Protein AF-A0A9D2NTE8-F1 (afdb_monomer_lite)

Organism: NCBI:txid2838692

Structure (mmCIF, N/CA/C/O backbone):
data_AF-A0A9D2NTE8-F1
#
_entry.id   AF-A0A9D2NTE8-F1
#
loop_
_atom_site.group_PDB
_atom_site.id
_atom_site.type_symbol
_atom_site.label_atom_id
_atom_site.label_alt_id
_atom_site.label_comp_id
_atom_site.label_asym_id
_atom_site.label_entity_id
_atom_site.label_seq_id
_atom_site.pdbx_PDB_ins_code
_atom_site.Cartn_x
_atom_site.Cartn_y
_atom_site.Cartn_z
_atom_site.occupancy
_atom_site.B_iso_or_equiv
_atom_site.auth_seq_id
_atom_site.auth_comp_id
_atom_site.auth_asym_id
_atom_site.auth_atom_id
_atom_site.pdbx_PDB_model_num
ATOM 1 N N . MET A 1 1 ? 24.686 -1.561 -27.357 1.00 50.22 1 MET A N 1
ATOM 2 C CA . MET A 1 1 ? 24.572 -1.241 -25.913 1.00 50.22 1 MET A CA 1
ATOM 3 C C . MET A 1 1 ? 23.116 -1.381 -25.441 1.00 50.22 1 MET A C 1
ATOM 5 O O . MET A 1 1 ? 22.541 -0.430 -24.939 1.00 50.22 1 MET A O 1
ATOM 9 N N . SER A 1 2 ? 22.479 -2.546 -25.611 1.00 55.62 2 SER A N 1
ATOM 10 C CA . SER A 1 2 ? 21.006 -2.578 -25.780 1.00 55.62 2 SER A CA 1
ATOM 11 C C . SER A 1 2 ? 20.223 -3.398 -24.740 1.00 55.62 2 SER A C 1
ATOM 13 O O . SER A 1 2 ? 18.996 -3.471 -24.829 1.00 55.62 2 SER A O 1
ATOM 15 N N . GLY A 1 3 ? 20.914 -4.029 -23.781 1.00 56.75 3 GLY A N 1
ATOM 16 C CA . GLY A 1 3 ? 20.305 -4.885 -22.748 1.00 56.75 3 GLY A CA 1
ATOM 17 C C . GLY A 1 3 ? 20.269 -4.267 -21.345 1.00 56.75 3 GLY A C 1
ATOM 18 O O . GLY A 1 3 ? 19.281 -4.426 -20.639 1.00 56.75 3 GLY A O 1
ATOM 19 N N . LEU A 1 4 ? 21.308 -3.514 -20.963 1.00 58.88 4 LEU A N 1
ATOM 20 C CA . LEU A 1 4 ? 21.449 -2.932 -19.617 1.00 58.88 4 LEU A CA 1
ATOM 21 C C . LEU A 1 4 ? 20.383 -1.867 -19.306 1.00 58.88 4 LEU A C 1
ATOM 23 O O . LEU A 1 4 ? 19.801 -1.878 -18.228 1.00 58.88 4 LEU A O 1
ATOM 27 N N . TRP A 1 5 ? 20.077 -0.999 -20.273 1.00 59.09 5 TRP A N 1
ATOM 28 C CA . TRP A 1 5 ? 19.077 0.067 -20.126 1.00 59.09 5 TRP A CA 1
ATOM 29 C C . TRP A 1 5 ? 17.659 -0.473 -19.955 1.00 59.09 5 TRP A C 1
ATOM 31 O O . TRP A 1 5 ? 16.938 -0.044 -19.063 1.00 59.09 5 TRP A O 1
ATOM 41 N N . ARG A 1 6 ? 17.314 -1.520 -20.712 1.00 60.09 6 ARG A N 1
ATOM 42 C CA . ARG A 1 6 ? 16.005 -2.177 -20.628 1.00 60.09 6 ARG A CA 1
ATOM 43 C C . ARG A 1 6 ? 15.752 -2.769 -19.238 1.00 60.09 6 ARG A C 1
ATOM 45 O O . ARG A 1 6 ? 14.651 -2.655 -18.720 1.00 60.09 6 ARG A O 1
ATOM 52 N N . GLY A 1 7 ? 16.779 -3.359 -18.619 1.00 61.91 7 GLY A N 1
ATOM 53 C CA . GLY A 1 7 ? 16.692 -3.877 -17.250 1.00 61.91 7 GLY A CA 1
ATOM 54 C C . GLY A 1 7 ? 16.590 -2.780 -16.184 1.00 61.91 7 GLY A C 1
ATOM 55 O O . GLY A 1 7 ? 15.868 -2.948 -15.201 1.00 61.91 7 GLY A O 1
ATOM 56 N N . ALA A 1 8 ? 17.272 -1.649 -16.386 1.00 62.75 8 ALA A N 1
ATOM 57 C CA . ALA A 1 8 ? 17.209 -0.499 -15.485 1.00 62.75 8 ALA A CA 1
ATOM 58 C C . ALA A 1 8 ? 15.850 0.221 -15.554 1.00 62.75 8 ALA A C 1
ATOM 60 O O . ALA A 1 8 ? 15.273 0.519 -14.509 1.00 62.75 8 ALA A O 1
ATOM 61 N N . GLU A 1 9 ? 15.304 0.433 -16.755 1.00 62.00 9 GLU A N 1
ATOM 62 C CA . GLU A 1 9 ? 13.963 0.998 -16.960 1.00 62.00 9 GLU A CA 1
ATOM 63 C C . GLU A 1 9 ? 12.877 0.101 -16.364 1.00 62.00 9 GLU A C 1
ATOM 65 O O . GLU A 1 9 ? 12.018 0.576 -15.630 1.00 62.00 9 GLU A O 1
ATOM 70 N N . ASP A 1 10 ? 12.946 -1.209 -16.593 1.00 64.69 10 ASP A N 1
ATOM 71 C CA . ASP A 1 10 ? 11.967 -2.166 -16.071 1.00 64.69 10 ASP A CA 1
ATOM 72 C C . ASP A 1 10 ? 12.021 -2.270 -14.530 1.00 64.69 10 ASP A C 1
ATOM 74 O O . ASP A 1 10 ? 10.997 -2.397 -13.854 1.00 64.69 10 ASP A O 1
ATOM 78 N N . CYS A 1 11 ? 13.213 -2.138 -13.935 1.00 63.22 11 CYS A N 1
ATOM 79 C CA . CYS A 1 11 ? 13.377 -2.011 -12.485 1.00 63.22 11 CYS A CA 1
ATOM 80 C C . CYS A 1 11 ? 12.818 -0.680 -11.952 1.00 63.22 11 CYS A C 1
ATOM 82 O O . CYS A 1 11 ? 12.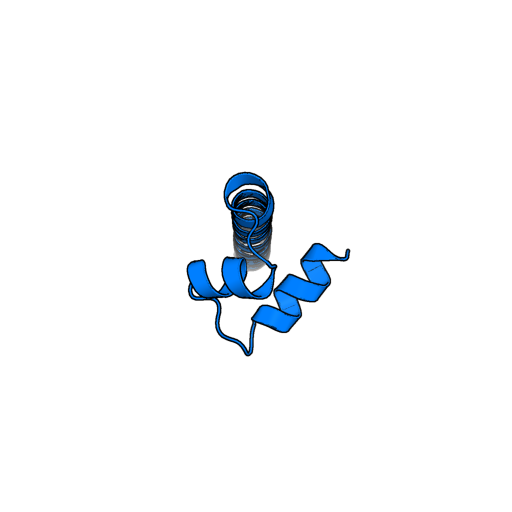090 -0.675 -10.957 1.00 63.22 11 CYS A O 1
ATOM 84 N N . GLY A 1 12 ? 13.100 0.430 -12.640 1.00 66.81 12 GLY A N 1
ATOM 85 C CA . GLY A 1 12 ? 12.602 1.761 -12.293 1.00 66.81 12 GLY A CA 1
ATOM 86 C C . GLY A 1 12 ? 11.078 1.857 -12.361 1.00 66.81 12 GLY A C 1
ATOM 87 O O . GLY A 1 12 ? 10.452 2.319 -11.411 1.00 66.81 12 GLY A O 1
ATOM 88 N N . ILE A 1 13 ? 10.466 1.330 -13.424 1.00 69.06 13 ILE A N 1
ATOM 89 C CA . ILE A 1 13 ? 9.007 1.289 -13.602 1.00 69.06 13 ILE A CA 1
ATOM 90 C C . ILE A 1 13 ? 8.356 0.435 -12.509 1.00 69.06 13 ILE A C 1
ATOM 92 O O . ILE A 1 13 ? 7.339 0.834 -11.940 1.00 69.06 13 ILE A O 1
ATOM 96 N N . ARG A 1 14 ? 8.937 -0.725 -12.173 1.00 71.69 14 ARG A N 1
ATOM 97 C CA . ARG A 1 14 ? 8.429 -1.566 -11.077 1.00 71.69 14 ARG A CA 1
ATOM 98 C C . ARG A 1 14 ? 8.505 -0.868 -9.724 1.00 71.69 14 ARG A C 1
ATOM 100 O O . ARG A 1 14 ? 7.555 -0.964 -8.950 1.00 71.69 14 ARG A O 1
ATOM 107 N N . LYS A 1 15 ? 9.618 -0.190 -9.439 1.00 75.12 15 LYS A N 1
ATOM 108 C CA . LYS A 1 15 ? 9.803 0.541 -8.184 1.00 75.12 15 LYS A CA 1
ATOM 109 C C . LYS A 1 15 ? 8.829 1.716 -8.082 1.00 75.12 15 LYS A C 1
ATOM 111 O O . LYS A 1 15 ? 8.131 1.814 -7.080 1.00 75.12 15 LYS A O 1
ATOM 116 N N . GLY A 1 16 ? 8.697 2.505 -9.149 1.00 78.56 16 GLY A N 1
ATOM 117 C CA . GLY A 1 16 ? 7.749 3.619 -9.212 1.00 78.56 16 GLY A CA 1
ATOM 118 C C . GLY A 1 16 ? 6.306 3.168 -8.988 1.00 78.56 16 GLY A C 1
ATOM 119 O O . GLY A 1 16 ? 5.625 3.713 -8.127 1.00 78.56 16 GLY A O 1
ATOM 120 N N . ARG A 1 17 ? 5.861 2.091 -9.656 1.00 78.88 17 ARG A N 1
ATOM 121 C CA . ARG A 1 17 ? 4.514 1.538 -9.416 1.00 78.88 17 ARG A CA 1
ATOM 122 C C . ARG A 1 17 ? 4.310 1.075 -7.976 1.00 78.88 17 ARG A C 1
ATOM 124 O O . ARG A 1 17 ? 3.226 1.258 -7.438 1.00 78.88 17 ARG A O 1
ATOM 131 N N . ALA A 1 18 ? 5.317 0.464 -7.351 1.00 78.25 18 ALA A N 1
ATOM 132 C CA . ALA A 1 18 ? 5.210 0.020 -5.963 1.00 78.25 18 ALA A CA 1
ATOM 133 C C . ALA A 1 18 ? 5.091 1.206 -4.990 1.00 78.25 18 ALA A C 1
ATOM 135 O O . ALA A 1 18 ? 4.255 1.167 -4.087 1.00 78.25 18 ALA A O 1
ATOM 136 N N . GLU A 1 19 ? 5.882 2.261 -5.195 1.00 83.62 19 GLU A N 1
ATOM 137 C CA . GLU A 1 19 ? 5.837 3.498 -4.402 1.00 83.62 19 GLU A CA 1
ATOM 138 C C . GLU A 1 19 ? 4.498 4.230 -4.559 1.00 83.62 19 GLU A C 1
ATOM 140 O O . GLU A 1 19 ? 3.901 4.655 -3.568 1.00 83.62 19 GLU A O 1
ATOM 145 N N . GLU A 1 20 ? 3.979 4.310 -5.783 1.00 86.38 20 GLU A N 1
ATOM 146 C CA . GLU A 1 20 ? 2.691 4.939 -6.082 1.00 86.38 20 GLU A CA 1
ATOM 147 C C . GLU A 1 20 ? 1.528 4.170 -5.432 1.00 86.38 20 GLU A C 1
ATOM 149 O O . GLU A 1 20 ? 0.653 4.764 -4.795 1.00 86.38 20 GLU A O 1
ATOM 154 N N . MET A 1 21 ? 1.572 2.832 -5.478 1.00 84.25 21 MET A N 1
ATOM 155 C CA . MET A 1 21 ? 0.594 1.981 -4.796 1.00 84.25 21 MET A CA 1
ATOM 156 C C . MET A 1 21 ? 0.644 2.169 -3.274 1.00 84.25 21 MET A C 1
ATOM 158 O O . MET A 1 21 ? -0.395 2.275 -2.626 1.00 84.25 21 MET A O 1
ATOM 162 N N . LEU A 1 22 ? 1.845 2.242 -2.690 1.00 86.19 22 LEU A N 1
ATOM 163 C CA . LEU A 1 22 ? 2.030 2.486 -1.255 1.00 86.19 22 LEU A CA 1
ATOM 164 C C . LEU A 1 22 ? 1.468 3.844 -0.841 1.00 86.19 22 LEU A C 1
ATOM 166 O O . LEU A 1 22 ? 0.803 3.947 0.192 1.00 86.19 22 LEU A O 1
ATOM 170 N N . HIS A 1 23 ? 1.706 4.876 -1.647 1.00 89.44 23 HIS A N 1
ATOM 171 C CA . HIS A 1 23 ? 1.147 6.201 -1.414 1.00 89.44 23 HIS A CA 1
ATOM 172 C C . HIS A 1 23 ? -0.388 6.183 -1.469 1.00 89.44 23 HIS A C 1
ATOM 174 O O . HIS A 1 23 ? -1.040 6.776 -0.602 1.00 89.44 23 HIS A O 1
ATOM 180 N N . ALA A 1 24 ? -0.974 5.466 -2.432 1.00 87.75 24 ALA A N 1
ATOM 181 C CA . ALA A 1 24 ? -2.421 5.299 -2.536 1.00 87.75 24 ALA A CA 1
ATOM 182 C C . ALA A 1 24 ? -2.998 4.571 -1.309 1.00 87.75 24 ALA A C 1
ATOM 184 O O . ALA A 1 24 ? -3.940 5.072 -0.694 1.00 87.75 24 ALA A O 1
ATOM 185 N N . VAL A 1 25 ? -2.387 3.459 -0.880 1.00 87.81 25 VAL A N 1
ATOM 186 C CA . VAL A 1 25 ? -2.797 2.725 0.332 1.00 87.81 25 VAL A CA 1
ATOM 187 C C . VAL A 1 25 ? -2.736 3.628 1.566 1.00 87.81 25 VAL A C 1
ATOM 189 O O . VAL A 1 25 ? -3.724 3.738 2.290 1.00 87.81 25 VAL A O 1
ATOM 192 N N . LYS A 1 26 ? -1.620 4.337 1.785 1.00 87.88 26 LYS A N 1
ATOM 193 C CA . LYS A 1 26 ? -1.465 5.269 2.919 1.00 87.88 26 LYS A CA 1
ATOM 194 C C . LYS A 1 26 ? -2.509 6.389 2.886 1.00 87.88 26 LYS A C 1
ATOM 196 O O . LYS A 1 26 ? -3.058 6.7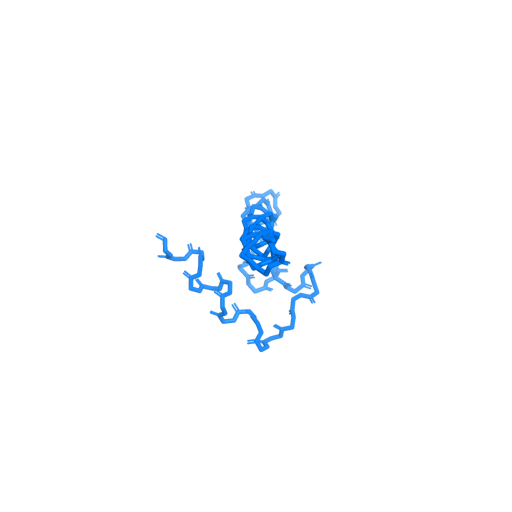45 3.928 1.00 87.88 26 LYS A O 1
ATOM 201 N N . SER A 1 27 ? -2.809 6.921 1.702 1.00 92.25 27 SER A N 1
ATOM 202 C CA . SER A 1 27 ? -3.816 7.972 1.526 1.00 92.25 27 SER A CA 1
ATOM 203 C C . SER A 1 27 ? -5.225 7.474 1.849 1.00 92.25 27 SER A C 1
ATOM 205 O O . SER A 1 27 ? -5.968 8.170 2.538 1.00 92.25 27 SER A O 1
ATOM 207 N N . LEU A 1 28 ? -5.580 6.257 1.426 1.00 91.38 28 LEU A N 1
ATOM 208 C CA . LEU A 1 28 ? -6.865 5.632 1.759 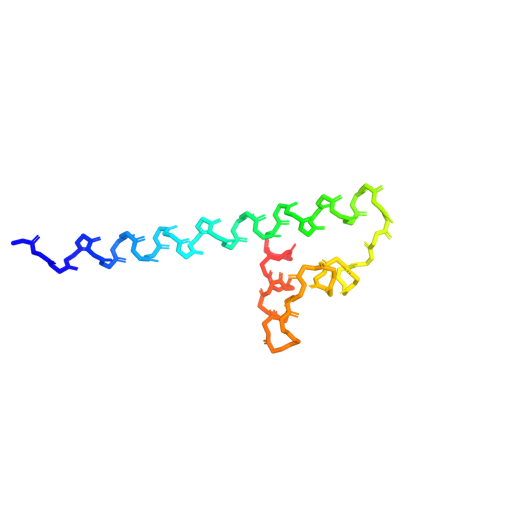1.00 91.38 28 LEU A CA 1
ATOM 209 C C . LEU A 1 28 ? -6.991 5.378 3.267 1.00 91.38 28 LEU A C 1
ATOM 211 O O . LEU A 1 28 ? -8.015 5.710 3.861 1.00 91.38 28 LEU A O 1
ATOM 215 N N . MET A 1 29 ? -5.932 4.870 3.903 1.00 90.56 29 MET A N 1
ATOM 216 C CA . MET A 1 29 ? -5.913 4.652 5.353 1.00 90.56 29 MET A CA 1
ATOM 217 C C . MET A 1 29 ? -6.095 5.961 6.130 1.00 90.56 29 MET A C 1
ATOM 219 O O . MET A 1 29 ? -6.858 6.007 7.090 1.00 90.56 29 MET A O 1
ATOM 223 N N . LYS A 1 30 ? -5.425 7.039 5.707 1.00 93.06 30 LYS A N 1
ATOM 224 C CA . LYS A 1 30 ? -5.481 8.337 6.391 1.00 93.06 30 LYS A CA 1
ATOM 225 C C . LYS A 1 30 ? -6.799 9.080 6.164 1.00 93.06 30 LYS A C 1
ATOM 227 O O . LYS A 1 30 ? -7.321 9.671 7.101 1.00 93.06 30 LYS A O 1
ATOM 232 N N . ASN A 1 31 ? -7.308 9.089 4.933 1.00 93.12 31 ASN A N 1
ATOM 233 C CA . ASN A 1 31 ? -8.444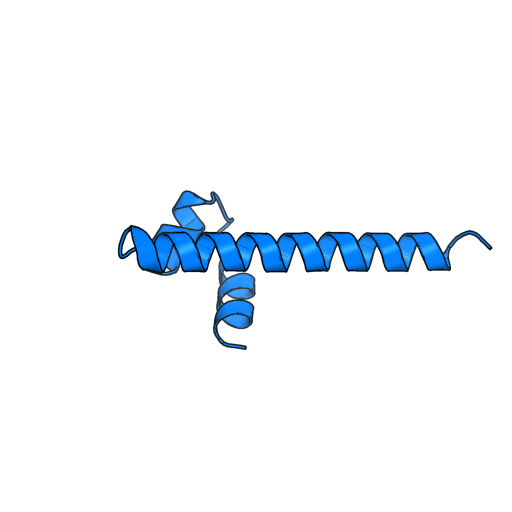 9.937 4.561 1.00 93.12 31 ASN A CA 1
ATOM 234 C C . ASN A 1 31 ? -9.796 9.262 4.811 1.00 93.12 31 ASN A C 1
ATOM 236 O O . ASN A 1 31 ? -10.781 9.955 5.045 1.00 93.12 31 ASN A O 1
ATOM 240 N N . LEU A 1 32 ? -9.848 7.929 4.734 1.00 91.25 32 LEU A N 1
ATOM 241 C CA . LEU A 1 32 ? -11.082 7.151 4.880 1.00 91.25 32 LEU A CA 1
ATOM 242 C C . LEU A 1 32 ? -11.076 6.266 6.134 1.00 91.25 32 LEU A C 1
ATOM 244 O O . LEU A 1 32 ? -11.998 5.477 6.319 1.00 91.25 32 LEU A O 1
ATOM 248 N N . ASN A 1 33 ? -10.045 6.368 6.986 1.00 90.75 33 ASN A N 1
ATOM 249 C CA . ASN A 1 33 ? -9.839 5.493 8.146 1.00 90.75 33 ASN A CA 1
ATOM 250 C C . ASN A 1 33 ? -9.838 3.995 7.788 1.00 90.75 33 ASN A C 1
ATOM 252 O O . ASN A 1 33 ? -10.169 3.144 8.615 1.00 90.75 33 ASN A O 1
ATOM 256 N N . PHE A 1 34 ? -9.464 3.665 6.551 1.00 90.94 34 PHE A N 1
ATOM 257 C CA . PHE A 1 34 ? -9.411 2.283 6.101 1.00 90.94 34 PHE A CA 1
ATOM 258 C C . PHE A 1 34 ? -8.305 1.520 6.818 1.00 90.94 34 PHE A C 1
ATOM 260 O O . PHE A 1 34 ? -7.210 2.033 7.063 1.00 90.94 34 PHE A O 1
ATOM 267 N N . THR A 1 35 ? -8.573 0.252 7.108 1.00 88.69 35 THR A N 1
ATOM 268 C CA . THR A 1 35 ? -7.509 -0.690 7.438 1.00 88.69 35 THR A CA 1
ATOM 269 C C . THR A 1 35 ? -6.651 -0.941 6.199 1.00 88.69 35 THR A C 1
ATOM 271 O O . THR A 1 35 ? -7.075 -0.728 5.063 1.00 88.69 35 THR A O 1
ATOM 274 N N . MET A 1 36 ? -5.433 -1.437 6.397 1.00 83.25 36 MET A N 1
ATOM 275 C CA . MET A 1 36 ? -4.566 -1.852 5.291 1.00 83.25 36 MET A CA 1
ATOM 276 C C . MET A 1 36 ? -5.258 -2.857 4.353 1.00 83.25 36 MET A C 1
ATOM 278 O O . MET A 1 36 ? -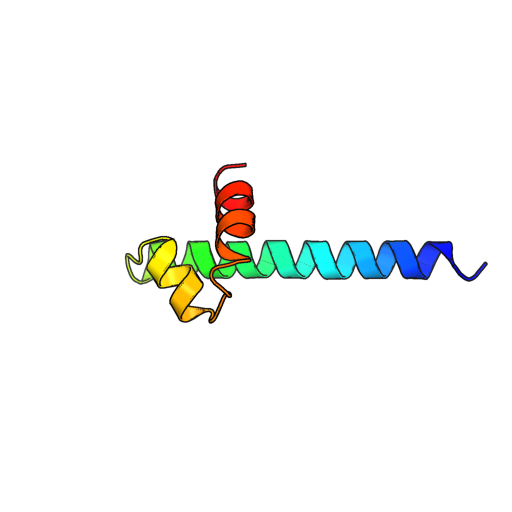5.101 -2.783 3.135 1.00 83.25 36 MET A O 1
ATOM 282 N N . GLU A 1 37 ? -6.050 -3.774 4.911 1.00 84.56 37 GLU A N 1
ATOM 283 C CA . GLU A 1 37 ? -6.790 -4.770 4.137 1.00 84.56 37 GLU A CA 1
ATOM 284 C C . GLU A 1 37 ? -7.887 -4.105 3.292 1.00 84.56 37 GLU A C 1
ATOM 286 O O . GLU A 1 37 ? -7.969 -4.360 2.098 1.00 84.56 37 GLU A O 1
ATOM 291 N N . GLN A 1 38 ? -8.637 -3.151 3.858 1.00 88.88 38 GLN A N 1
ATOM 292 C CA . GLN A 1 38 ? -9.639 -2.370 3.118 1.00 88.88 38 GLN A CA 1
ATOM 293 C C . GLN A 1 38 ? -9.017 -1.477 2.038 1.00 88.88 38 GLN A C 1
ATOM 295 O O . GLN A 1 38 ? -9.551 -1.365 0.940 1.00 88.88 38 GLN A O 1
ATOM 300 N N . ALA A 1 39 ? -7.879 -0.846 2.327 1.00 88.81 39 ALA A N 1
ATOM 301 C CA . ALA A 1 39 ? -7.191 0.017 1.374 1.00 88.81 39 ALA A CA 1
ATOM 302 C C . ALA A 1 39 ? -6.599 -0.775 0.196 1.00 88.81 39 ALA A C 1
ATOM 304 O O . ALA A 1 39 ? -6.653 -0.316 -0.941 1.00 88.81 39 ALA A O 1
ATOM 305 N N . THR A 1 40 ? -6.057 -1.969 0.444 1.00 86.69 40 THR A N 1
ATOM 306 C CA . THR A 1 40 ? -5.539 -2.841 -0.625 1.00 86.69 40 THR A CA 1
ATOM 307 C C . THR A 1 40 ? -6.656 -3.526 -1.415 1.00 86.69 40 THR A C 1
ATOM 309 O O . THR A 1 40 ? -6.522 -3.679 -2.629 1.00 86.69 40 THR A O 1
ATOM 312 N N . ASP A 1 41 ? -7.772 -3.867 -0.769 1.00 88.06 41 ASP A N 1
ATOM 313 C CA . ASP A 1 41 ? -8.981 -4.375 -1.428 1.00 88.06 41 ASP A CA 1
ATOM 314 C C . ASP A 1 41 ? -9.629 -3.312 -2.336 1.00 88.06 41 ASP A C 1
ATOM 316 O O . ASP A 1 41 ? -9.909 -3.588 -3.500 1.00 88.06 41 ASP A O 1
ATOM 320 N N . ALA A 1 42 ? -9.730 -2.058 -1.874 1.00 88.56 42 ALA A N 1
ATOM 321 C CA . ALA A 1 42 ? -10.225 -0.928 -2.670 1.00 88.56 42 ALA A CA 1
ATOM 322 C C . ALA A 1 42 ? -9.364 -0.627 -3.913 1.00 88.56 42 ALA A C 1
ATOM 324 O O . ALA A 1 42 ? -9.851 -0.068 -4.895 1.00 88.56 42 ALA A O 1
ATOM 325 N N . LEU A 1 43 ? -8.085 -1.008 -3.876 1.00 87.19 43 LEU A N 1
ATOM 326 C CA . LE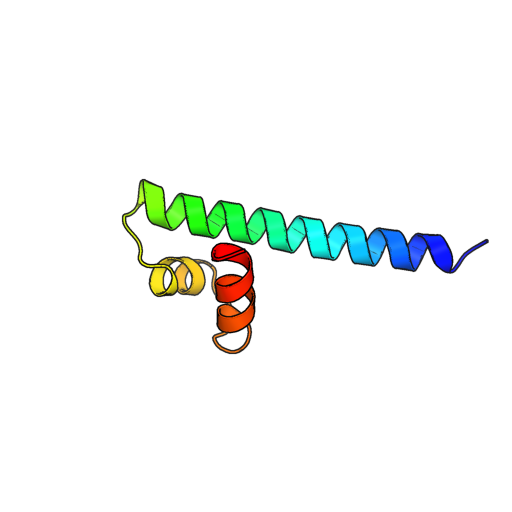U A 1 43 ? -7.153 -0.911 -5.000 1.00 87.19 43 LEU A CA 1
ATOM 327 C C . LEU A 1 43 ? -7.118 -2.182 -5.864 1.00 87.19 43 LEU A C 1
ATOM 329 O O . LEU A 1 43 ? -6.255 -2.296 -6.735 1.00 87.19 43 LEU A O 1
ATOM 333 N N . TYR A 1 44 ? -8.028 -3.134 -5.628 1.00 86.44 44 TYR A N 1
ATOM 334 C CA . TYR A 1 44 ? -8.107 -4.425 -6.319 1.00 86.44 44 TYR A CA 1
ATOM 335 C C . TYR A 1 44 ? -6.788 -5.213 -6.290 1.00 86.44 44 TYR A C 1
ATOM 337 O O . TYR A 1 44 ? -6.474 -5.968 -7.214 1.00 86.44 44 TYR A O 1
ATOM 345 N N . VAL A 1 45 ? -6.000 -5.055 -5.221 1.00 82.12 45 VAL A N 1
ATOM 346 C CA . VAL A 1 45 ? -4.741 -5.786 -5.058 1.00 82.12 45 VAL A CA 1
ATOM 347 C C . VAL A 1 45 ? -5.058 -7.253 -4.759 1.00 82.12 45 VAL A C 1
ATOM 349 O O . VAL A 1 45 ? -5.718 -7.541 -3.752 1.00 82.12 45 VAL A O 1
ATOM 352 N N . PRO A 1 46 ? -4.555 -8.207 -5.565 1.00 82.50 46 PRO A N 1
ATOM 353 C CA . PRO A 1 46 ? -4.756 -9.627 -5.309 1.00 82.50 46 PRO A CA 1
ATOM 354 C C . PRO A 1 46 ? -4.257 -10.016 -3.914 1.00 82.50 46 PRO A C 1
ATOM 356 O O . PRO A 1 46 ? -3.169 -9.607 -3.504 1.00 82.50 46 PRO A O 1
ATOM 359 N N . LYS A 1 47 ? -4.984 -10.882 -3.195 1.00 78.88 47 LYS A N 1
ATOM 360 C CA . LYS A 1 47 ? -4.568 -11.342 -1.852 1.00 78.88 47 LYS A CA 1
ATOM 361 C C . LYS A 1 47 ? -3.171 -11.980 -1.825 1.00 78.88 47 LYS A C 1
ATOM 363 O O . LYS A 1 47 ? -2.474 -11.905 -0.815 1.00 78.88 47 LYS A O 1
ATOM 368 N N . SER A 1 48 ? -2.743 -12.581 -2.936 1.00 79.31 48 SER A N 1
ATOM 369 C CA . SER A 1 48 ? -1.385 -13.109 -3.120 1.00 79.31 48 SER A CA 1
ATOM 370 C C . SER A 1 48 ? -0.308 -12.018 -3.072 1.00 79.31 48 SER A C 1
ATOM 372 O O . SER A 1 48 ? 0.790 -12.273 -2.579 1.00 79.31 48 SER A O 1
ATOM 374 N N . GLU A 1 49 ? -0.623 -10.803 -3.524 1.00 76.38 49 GLU A N 1
ATOM 375 C CA . GLU A 1 49 ? 0.285 -9.653 -3.535 1.00 76.38 49 GLU A CA 1
ATOM 376 C C . GLU A 1 49 ? 0.128 -8.745 -2.313 1.00 76.38 49 GLU A C 1
ATOM 378 O O . GLU A 1 49 ? 1.083 -8.059 -1.948 1.00 76.38 49 GLU A O 1
ATOM 383 N N . GLN A 1 50 ? -1.008 -8.790 -1.608 1.00 74.69 50 GLN A N 1
ATOM 384 C CA . GLN A 1 50 ? -1.214 -8.014 -0.377 1.00 74.69 50 GLN A CA 1
ATOM 385 C C . GLN A 1 50 ? -0.080 -8.226 0.636 1.00 74.69 50 GLN A C 1
ATOM 387 O O . GLN A 1 50 ? 0.438 -7.257 1.183 1.00 74.69 50 GLN A O 1
ATOM 392 N N . LYS A 1 51 ? 0.407 -9.465 0.812 1.00 79.62 51 LYS A N 1
ATOM 393 C CA . LYS A 1 51 ? 1.552 -9.768 1.700 1.00 79.62 51 LYS A CA 1
ATOM 394 C C . LYS A 1 51 ? 2.826 -8.996 1.342 1.00 79.62 51 LYS A C 1
ATOM 396 O O . LYS A 1 51 ? 3.625 -8.690 2.226 1.00 79.62 51 LYS A O 1
ATOM 401 N N . ARG A 1 52 ? 3.037 -8.704 0.057 1.00 79.12 52 ARG A N 1
ATOM 402 C CA . ARG A 1 52 ? 4.202 -7.959 -0.433 1.00 79.12 52 ARG A CA 1
ATOM 403 C C . ARG A 1 52 ? 4.075 -6.476 -0.097 1.00 79.12 52 ARG A C 1
ATOM 405 O O . ARG A 1 52 ? 5.035 -5.890 0.392 1.00 79.12 52 ARG A O 1
ATOM 412 N N . TYR A 1 53 ? 2.886 -5.906 -0.279 1.00 73.69 53 TYR A N 1
ATOM 413 C CA . TYR A 1 53 ? 2.601 -4.526 0.116 1.00 73.69 53 TYR A CA 1
ATOM 414 C C . TYR A 1 53 ? 2.601 -4.343 1.632 1.00 73.69 53 TYR A C 1
ATOM 416 O O . TYR A 1 53 ? 3.072 -3.317 2.106 1.00 73.69 53 TYR A O 1
ATOM 424 N N . VAL A 1 54 ? 2.175 -5.354 2.397 1.00 75.06 54 VAL A N 1
ATOM 425 C CA . VAL A 1 54 ? 2.273 -5.343 3.863 1.00 75.06 54 VAL A CA 1
ATOM 426 C C . VAL A 1 54 ? 3.719 -5.200 4.319 1.00 75.06 54 VAL A C 1
ATOM 428 O O . VAL A 1 54 ? 3.993 -4.362 5.172 1.00 75.06 54 VAL A O 1
ATOM 431 N N . ARG A 1 55 ? 4.656 -5.959 3.734 1.00 77.88 55 ARG A N 1
ATOM 432 C CA . ARG A 1 55 ? 6.086 -5.790 4.046 1.00 77.88 55 ARG A CA 1
ATOM 433 C C . ARG A 1 55 ? 6.573 -4.393 3.692 1.00 77.88 55 ARG A C 1
ATOM 435 O O . ARG A 1 55 ? 7.123 -3.731 4.550 1.00 77.88 55 ARG A O 1
ATOM 442 N N . LEU A 1 56 ? 6.273 -3.922 2.484 1.00 75.31 56 LEU A N 1
ATOM 443 C CA . LEU A 1 56 ? 6.693 -2.597 2.016 1.00 75.31 56 LEU A CA 1
ATOM 444 C C . LEU A 1 56 ? 6.093 -1.420 2.809 1.00 75.31 56 LEU A C 1
ATOM 446 O O . LEU A 1 56 ? 6.605 -0.311 2.730 1.00 75.31 56 LEU A O 1
ATOM 450 N N . LEU A 1 57 ? 4.984 -1.628 3.522 1.00 71.56 57 LEU A N 1
ATOM 451 C CA . LEU A 1 57 ? 4.375 -0.631 4.408 1.00 71.56 57 LEU A CA 1
ATOM 452 C C . LEU A 1 57 ? 4.988 -0.612 5.812 1.00 71.56 57 LEU A C 1
ATOM 454 O O . LEU A 1 57 ? 4.813 0.387 6.506 1.00 71.56 57 LEU A O 1
ATOM 458 N N . ASN A 1 58 ? 5.630 -1.709 6.224 1.00 67.94 58 ASN A N 1
ATOM 459 C CA . ASN A 1 58 ? 6.292 -1.857 7.523 1.00 67.94 58 ASN A CA 1
ATOM 460 C C . ASN A 1 58 ? 7.830 -1.736 7.436 1.00 67.94 58 ASN A C 1
ATOM 462 O O . ASN A 1 58 ? 8.480 -1.780 8.478 1.00 67.94 58 ASN A O 1
ATOM 466 N N . ASP A 1 59 ? 8.385 -1.617 6.225 1.00 59.22 59 ASP A N 1
ATOM 467 C CA . ASP A 1 59 ? 9.755 -1.158 5.933 1.00 59.22 59 ASP A CA 1
ATOM 468 C C . ASP A 1 59 ? 9.858 0.371 6.103 1.00 59.22 59 ASP A C 1
ATOM 470 O O . ASP A 1 59 ? 10.868 0.833 6.680 1.00 59.22 59 ASP A O 1
#

Secondary structure (DSSP, 8-state):
--SHHHHHHHHHHHHHHHHHHHHHHHHHHHHH---HHHHHHHTT--HHHHHHHHHHHH-

Sequence (59 aa):
MSGLWRGAEDCGIRKGRAEEMLHAVKSLMKNLNFTMEQATDALYVPKSEQKRYVRLLND

Foldseek 3Di:
DPPPVVVVVVVVVVVVVLVVLLVQLVCCCVVVVDDSVRSCVVVVNPPVCSVVNVVVNVD

pLDDT: mean 78.04, std 11.46, range [50.22, 93.12]

Radius of gyration: 13.97 Å; chains: 1; bounding box: 36×23×34 Å